Protein AF-A0A1X3RNC3-F1 (afdb_monomer_lite)

Radius of gyration: 23.68 Å; chains: 1; bounding box: 98×24×38 Å

Structure (mmCIF, N/CA/C/O backbone):
data_AF-A0A1X3RNC3-F1
#
_entry.id   AF-A0A1X3RNC3-F1
#
loop_
_atom_site.group_PDB
_atom_site.id
_atom_site.type_symbol
_atom_site.label_atom_id
_atom_site.label_alt_id
_atom_site.label_comp_id
_atom_site.label_asym_id
_atom_site.label_entity_id
_atom_site.label_seq_id
_atom_site.pdbx_PDB_ins_code
_atom_site.Cartn_x
_atom_site.Cartn_y
_atom_site.Cartn_z
_atom_site.occupancy
_atom_site.B_iso_or_equiv
_atom_site.auth_seq_id
_atom_site.auth_comp_id
_atom_site.auth_asym_id
_atom_site.auth_atom_id
_atom_site.pdbx_PDB_model_num
ATOM 1 N N . MET A 1 1 ? -82.030 -3.401 16.161 1.00 41.78 1 MET A N 1
ATOM 2 C CA . MET A 1 1 ? -80.704 -3.808 15.650 1.00 41.78 1 MET A CA 1
ATOM 3 C C . MET A 1 1 ? -79.932 -2.558 15.251 1.00 41.78 1 MET A C 1
ATOM 5 O O . MET A 1 1 ? -80.389 -1.881 14.340 1.00 41.78 1 MET A O 1
ATOM 9 N N . PRO A 1 2 ? -78.816 -2.227 15.920 1.00 45.62 2 PRO A N 1
ATOM 10 C CA . PRO A 1 2 ? -77.789 -1.389 15.313 1.00 45.62 2 PRO A CA 1
ATOM 11 C C . PRO A 1 2 ? -76.427 -2.100 15.318 1.00 45.62 2 PRO A C 1
ATOM 13 O O . PRO A 1 2 ? -76.004 -2.668 16.324 1.00 45.62 2 PRO A O 1
ATOM 16 N N . ILE A 1 3 ? -75.746 -2.068 14.176 1.00 50.09 3 ILE A N 1
ATOM 17 C CA . ILE A 1 3 ? -74.361 -2.519 14.022 1.00 50.09 3 ILE A CA 1
ATOM 18 C C . ILE A 1 3 ? -73.490 -1.275 14.204 1.00 50.09 3 ILE A C 1
ATOM 20 O O . ILE A 1 3 ? -73.436 -0.421 13.323 1.00 50.09 3 ILE A O 1
ATOM 24 N N . ASN A 1 4 ? -72.840 -1.148 15.362 1.00 43.44 4 ASN A N 1
ATOM 25 C CA . ASN A 1 4 ? -71.917 -0.048 15.632 1.00 43.44 4 ASN A CA 1
ATOM 26 C C . ASN A 1 4 ? -70.505 -0.440 15.195 1.00 43.44 4 ASN A C 1
ATOM 28 O O . ASN A 1 4 ? -69.821 -1.224 15.850 1.00 43.44 4 ASN A O 1
ATOM 32 N N . SER A 1 5 ? -70.096 0.139 14.070 1.00 52.38 5 SER A N 1
ATOM 33 C CA . SER A 1 5 ? -68.741 0.098 13.531 1.00 52.38 5 SER A CA 1
ATOM 34 C C . SER A 1 5 ? -67.765 0.811 14.473 1.00 52.38 5 SER A C 1
ATOM 36 O O . SER A 1 5 ? -67.947 1.985 14.795 1.00 52.38 5 SER A O 1
ATOM 38 N N . LYS A 1 6 ? -66.709 0.115 14.900 1.00 45.03 6 LYS A N 1
ATOM 39 C CA . LYS A 1 6 ? -65.486 0.741 15.413 1.00 45.03 6 LYS A CA 1
ATOM 40 C C . LYS A 1 6 ? -64.313 0.211 14.602 1.00 45.03 6 LYS A C 1
ATOM 42 O O . LYS A 1 6 ? -63.773 -0.855 14.878 1.00 45.03 6 LYS A O 1
ATOM 47 N N . LEU A 1 7 ? -63.967 0.967 13.567 1.00 46.50 7 LEU A N 1
ATOM 48 C CA . LEU A 1 7 ? -62.769 0.779 12.764 1.00 46.50 7 LEU A CA 1
ATOM 49 C C . LEU A 1 7 ? -61.549 1.142 13.628 1.00 46.50 7 LEU A C 1
ATOM 51 O O . LEU A 1 7 ? -61.311 2.314 13.910 1.00 46.50 7 LEU A O 1
ATOM 55 N N . ILE A 1 8 ? -60.804 0.136 14.087 1.00 53.03 8 ILE A N 1
ATOM 56 C CA . ILE A 1 8 ? -59.516 0.321 14.764 1.00 53.03 8 ILE A CA 1
ATOM 57 C C . ILE A 1 8 ? -58.442 0.295 13.676 1.00 53.03 8 ILE A C 1
ATOM 59 O O . ILE A 1 8 ? -58.077 -0.767 13.179 1.00 53.03 8 ILE A O 1
ATOM 63 N N . ILE A 1 9 ? -57.964 1.471 13.268 1.00 52.41 9 ILE A N 1
ATOM 64 C CA . ILE A 1 9 ? -56.825 1.596 12.354 1.00 52.41 9 ILE A CA 1
ATOM 65 C C . ILE A 1 9 ? -55.552 1.482 13.197 1.00 52.41 9 ILE A C 1
ATOM 67 O O . ILE A 1 9 ? -55.143 2.438 13.853 1.00 52.41 9 ILE A O 1
ATOM 71 N N . ALA A 1 10 ? -54.937 0.301 13.206 1.00 55.16 10 ALA A N 1
ATOM 72 C CA . ALA A 1 10 ? -53.608 0.102 13.768 1.00 55.16 10 ALA A CA 1
ATOM 73 C C . ALA A 1 10 ? -52.555 0.501 12.719 1.00 55.16 10 ALA A C 1
ATOM 75 O O . ALA A 1 10 ? -52.319 -0.226 11.756 1.00 55.16 10 ALA A O 1
ATOM 76 N N . PHE A 1 11 ? -51.925 1.664 12.897 1.00 56.22 11 PHE A N 1
ATOM 77 C CA . PHE A 1 11 ? -50.734 2.050 12.138 1.00 56.22 11 PHE A CA 1
ATOM 78 C C . PHE A 1 11 ? -49.534 1.228 12.633 1.00 56.22 11 PHE A C 1
ATOM 80 O O . PHE A 1 11 ? -48.875 1.586 13.606 1.00 56.22 11 PHE A O 1
ATOM 87 N N . PHE A 1 12 ? -49.256 0.105 11.971 1.00 58.81 12 PHE A N 1
ATOM 88 C CA . PHE A 1 12 ? -47.990 -0.612 12.117 1.00 58.81 12 PHE A CA 1
ATOM 89 C C . PHE A 1 12 ? -46.906 0.147 11.339 1.00 58.81 12 PHE A C 1
ATOM 91 O O . PHE A 1 12 ? -46.729 -0.046 10.137 1.00 58.81 12 PHE A O 1
ATOM 98 N N . SER A 1 13 ? -46.188 1.041 12.019 1.00 58.75 13 SER A N 1
ATOM 99 C CA . SER A 1 13 ? -44.973 1.657 11.482 1.00 58.75 13 SER A CA 1
ATOM 100 C C . SER A 1 13 ? -43.881 0.592 11.374 1.00 58.75 13 SER A C 1
ATOM 102 O O . SER A 1 13 ? -43.205 0.267 12.349 1.00 58.75 13 SER A O 1
ATOM 104 N N . PHE A 1 14 ? -43.735 0.015 10.183 1.00 59.94 14 PHE A N 1
ATOM 105 C CA . PHE A 1 14 ? -42.652 -0.899 9.841 1.00 59.94 14 PHE A CA 1
ATOM 106 C C . PHE A 1 14 ? -41.355 -0.087 9.721 1.00 59.94 14 PHE A C 1
ATOM 108 O O . PHE A 1 14 ? -41.057 0.487 8.674 1.00 59.94 14 PHE A O 1
ATOM 115 N N . PHE A 1 15 ? -40.595 0.022 10.812 1.00 60.31 15 PHE A N 1
ATOM 116 C CA . PHE A 1 15 ? -39.240 0.561 10.755 1.00 60.31 15 PHE A CA 1
ATOM 117 C C . PHE A 1 15 ? -38.366 -0.432 9.983 1.00 60.31 15 PHE A C 1
ATOM 119 O O . PHE A 1 15 ? -37.951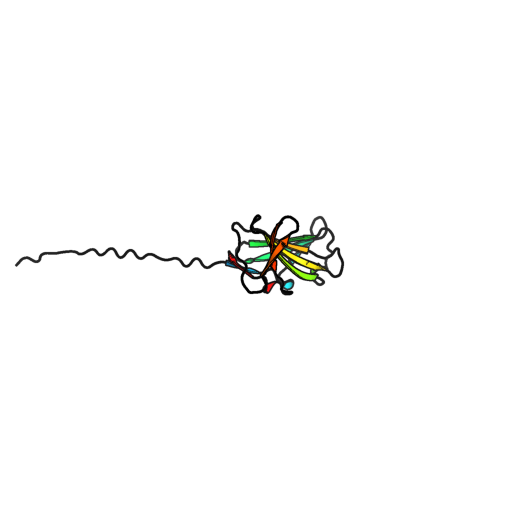 -1.457 10.521 1.00 60.31 15 PHE A O 1
ATOM 126 N N . MET A 1 16 ? -38.093 -0.143 8.708 1.00 55.59 16 MET A N 1
ATOM 127 C CA . MET A 1 16 ? -37.016 -0.815 7.986 1.00 55.59 16 MET A CA 1
ATOM 128 C C . MET A 1 16 ? -35.691 -0.376 8.610 1.00 55.59 16 MET A C 1
ATOM 130 O O . MET A 1 16 ? -35.160 0.687 8.293 1.00 55.59 16 MET A O 1
ATOM 134 N N . VAL A 1 17 ? -35.161 -1.184 9.524 1.00 60.75 17 VAL A N 1
ATOM 135 C CA . VAL A 1 17 ? -33.774 -1.053 9.969 1.00 60.75 17 VAL A CA 1
ATOM 136 C C . VAL A 1 17 ? -32.908 -1.535 8.808 1.00 60.75 17 VAL A C 1
ATOM 138 O O . VAL A 1 17 ? -32.709 -2.732 8.615 1.00 60.75 17 VAL A O 1
ATOM 141 N N . GLY A 1 18 ? -32.470 -0.603 7.963 1.00 53.69 18 GLY A N 1
ATOM 142 C CA . GLY A 1 18 ? -31.502 -0.899 6.915 1.00 53.69 18 GLY A CA 1
ATOM 143 C C . GLY A 1 18 ? -30.189 -1.334 7.557 1.00 53.69 18 GLY A C 1
ATOM 144 O O . GLY A 1 18 ? -29.560 -0.549 8.265 1.00 53.69 18 GLY A O 1
ATOM 145 N N . ASN A 1 19 ? -29.773 -2.579 7.325 1.00 58.50 19 ASN A N 1
ATOM 146 C CA . ASN A 1 19 ? -28.428 -3.021 7.674 1.00 58.50 19 ASN A CA 1
ATOM 147 C C . ASN A 1 19 ? -27.446 -2.302 6.743 1.00 58.50 19 ASN A C 1
ATOM 149 O O . ASN A 1 19 ? -27.289 -2.687 5.586 1.00 58.50 19 ASN A O 1
ATOM 153 N N . VAL A 1 20 ? -26.810 -1.234 7.226 1.00 65.31 20 VAL A N 1
ATOM 154 C CA . VAL A 1 20 ? -25.626 -0.673 6.569 1.00 65.31 20 VAL A CA 1
ATOM 155 C C . VAL A 1 20 ? -24.510 -1.696 6.742 1.00 65.31 20 VAL A C 1
ATOM 157 O O . VAL A 1 20 ? -23.981 -1.880 7.836 1.00 65.31 20 VAL A O 1
ATOM 160 N N . GLN A 1 21 ? -24.204 -2.418 5.669 1.00 72.62 21 GLN A N 1
ATOM 161 C CA . GLN A 1 21 ? -23.076 -3.333 5.635 1.00 72.62 21 GLN A CA 1
ATOM 162 C C . GLN A 1 21 ? -21.801 -2.503 5.457 1.00 72.62 21 GLN A C 1
ATOM 164 O O . GLN A 1 21 ? -21.686 -1.756 4.489 1.00 72.62 21 GLN A O 1
ATOM 169 N N . ALA A 1 22 ? -20.881 -2.598 6.418 1.00 80.25 22 ALA A N 1
ATOM 170 C CA . ALA A 1 22 ? -19.596 -1.908 6.356 1.00 80.25 22 ALA A CA 1
ATOM 171 C C . ALA A 1 22 ? -18.768 -2.444 5.181 1.00 80.25 22 ALA A C 1
ATOM 173 O O . ALA A 1 22 ? -18.689 -3.664 4.981 1.00 80.25 22 ALA A O 1
ATOM 174 N N . THR A 1 23 ? -18.145 -1.550 4.414 1.00 88.62 23 THR A N 1
ATOM 175 C CA . THR A 1 23 ? -17.278 -1.963 3.306 1.00 88.62 23 THR A CA 1
ATOM 176 C C . THR A 1 23 ? -15.939 -2.397 3.881 1.00 88.62 23 THR A C 1
ATOM 178 O O . THR A 1 23 ? -15.316 -1.661 4.647 1.00 88.62 23 THR A O 1
ATOM 181 N N . VAL A 1 24 ? -15.501 -3.603 3.521 1.00 92.69 24 VAL A N 1
ATOM 182 C CA . VAL A 1 24 ? -14.247 -4.199 3.991 1.00 92.69 24 VAL A CA 1
ATOM 183 C C . VAL A 1 24 ? -13.192 -4.101 2.896 1.00 92.69 24 VAL A C 1
ATOM 185 O O . VAL A 1 24 ? -13.447 -4.429 1.739 1.00 92.69 24 VAL A O 1
ATOM 188 N N . PHE A 1 25 ? -11.996 -3.679 3.284 1.00 94.94 25 PHE A N 1
ATOM 189 C CA . PHE A 1 25 ? -10.849 -3.447 2.418 1.00 94.94 25 PHE A CA 1
ATOM 190 C C . PHE A 1 25 ? -9.616 -4.165 2.964 1.00 94.94 25 PHE A C 1
ATOM 192 O O . PHE A 1 25 ? -9.546 -4.489 4.148 1.00 94.94 25 PHE A O 1
ATOM 199 N N . SER A 1 26 ? -8.613 -4.340 2.110 1.00 96.81 26 SER A N 1
ATOM 200 C CA . SER A 1 26 ? -7.259 -4.740 2.492 1.00 96.81 26 SER A CA 1
ATOM 201 C C . SER A 1 26 ? -6.240 -4.020 1.613 1.00 96.81 26 SER A C 1
ATOM 203 O O . SER A 1 26 ? -6.600 -3.459 0.568 1.00 96.81 26 SER A O 1
ATOM 205 N N . CYS A 1 27 ? -4.960 -4.072 1.989 1.00 98.06 27 CYS A N 1
ATOM 206 C CA . CYS A 1 27 ? -3.896 -3.709 1.057 1.00 98.06 27 CYS A CA 1
ATOM 207 C C . CYS A 1 27 ? -3.976 -4.590 -0.203 1.00 98.06 27 CYS A C 1
ATOM 209 O O . CYS A 1 27 ? -4.379 -5.759 -0.128 1.00 98.06 27 CYS A O 1
ATOM 211 N N . PRO A 1 28 ? -3.628 -4.056 -1.386 1.00 98.00 28 PRO A N 1
ATOM 212 C CA . PRO A 1 28 ? -3.733 -4.818 -2.617 1.00 98.00 28 PRO A CA 1
ATOM 213 C C . PRO A 1 28 ? -2.667 -5.920 -2.668 1.00 98.00 28 PRO A C 1
ATOM 215 O O . PRO A 1 28 ? -1.478 -5.670 -2.485 1.00 98.00 28 PRO A O 1
ATOM 218 N N . ALA A 1 29 ? -3.065 -7.146 -2.995 1.00 97.25 29 ALA A N 1
ATOM 219 C CA . ALA A 1 29 ? -2.093 -8.170 -3.370 1.00 97.25 29 ALA A CA 1
ATOM 220 C C . ALA A 1 29 ? -1.301 -7.709 -4.607 1.00 97.25 29 ALA A C 1
ATOM 222 O O . ALA A 1 29 ? -1.873 -7.102 -5.517 1.00 97.25 29 ALA A O 1
ATOM 223 N N . ILE A 1 30 ? -0.000 -8.021 -4.669 1.00 96.56 30 ILE A N 1
ATOM 224 C CA . ILE A 1 30 ? 0.905 -7.560 -5.743 1.00 96.56 30 ILE A CA 1
ATOM 225 C C . ILE A 1 30 ? 0.344 -7.907 -7.131 1.00 96.56 30 ILE A C 1
ATOM 227 O O . ILE A 1 30 ? 0.318 -7.067 -8.026 1.00 96.56 30 ILE A O 1
ATOM 231 N N . ASN A 1 31 ? -0.221 -9.109 -7.287 1.00 96.19 31 ASN A N 1
ATOM 232 C CA . ASN A 1 31 ? -0.825 -9.574 -8.542 1.00 96.19 31 ASN A CA 1
ATOM 233 C C . ASN A 1 31 ? -2.102 -8.816 -8.971 1.00 96.19 31 ASN A C 1
ATOM 235 O O . ASN A 1 31 ? -2.597 -9.026 -10.080 1.00 96.19 31 ASN A O 1
ATOM 239 N N . LYS A 1 32 ? -2.667 -7.960 -8.111 1.00 97.19 32 LYS A N 1
ATOM 240 C CA . LYS A 1 32 ? -3.791 -7.066 -8.429 1.00 97.19 32 LYS A CA 1
ATOM 241 C C . LYS A 1 32 ? -3.336 -5.657 -8.787 1.00 97.19 32 LYS A C 1
ATOM 243 O O . LYS A 1 32 ? -4.157 -4.872 -9.269 1.00 97.19 32 LYS A O 1
ATOM 248 N N . ILE A 1 33 ? -2.065 -5.333 -8.563 1.00 98.12 33 ILE A N 1
ATOM 249 C CA . ILE A 1 33 ? -1.509 -4.026 -8.882 1.00 98.12 33 ILE A CA 1
ATOM 250 C C . ILE A 1 33 ? -1.130 -3.995 -10.361 1.00 98.12 33 ILE A C 1
ATOM 252 O O . ILE A 1 33 ? -0.528 -4.918 -10.901 1.00 98.12 33 ILE A O 1
ATOM 256 N N . LYS A 1 34 ? -1.517 -2.915 -11.037 1.00 97.19 34 LYS A N 1
ATOM 257 C CA . LYS A 1 34 ? -1.173 -2.641 -12.430 1.00 97.19 34 LYS A CA 1
ATOM 258 C C . LYS A 1 34 ? -0.188 -1.491 -12.491 1.00 97.19 34 LYS A C 1
ATOM 260 O O . LYS A 1 34 ? -0.514 -0.389 -12.053 1.00 97.19 34 LYS A O 1
ATOM 265 N N . GLN A 1 35 ? 0.966 -1.747 -13.088 1.00 96.81 35 GLN A N 1
ATOM 266 C CA . GLN A 1 35 ? 1.991 -0.755 -13.382 1.00 96.81 35 GLN A CA 1
ATOM 267 C C . GLN A 1 35 ? 1.737 -0.119 -14.759 1.00 96.81 35 GLN A C 1
ATOM 269 O O . GLN A 1 35 ? 1.468 -0.822 -15.731 1.00 96.81 35 GLN A O 1
ATOM 274 N N . ASN A 1 36 ? 1.819 1.207 -14.850 1.00 96.88 36 ASN A N 1
ATOM 275 C CA . ASN A 1 36 ? 1.616 1.979 -16.077 1.00 96.88 36 ASN A CA 1
ATOM 276 C C . ASN A 1 36 ? 2.742 2.998 -16.231 1.00 96.88 36 ASN A C 1
ATOM 278 O O . ASN A 1 36 ? 3.144 3.623 -15.248 1.00 96.88 36 ASN A O 1
ATOM 282 N N . LYS A 1 37 ? 3.249 3.175 -17.454 1.00 97.38 37 LYS A N 1
ATOM 283 C CA . LYS A 1 37 ? 4.292 4.170 -17.716 1.00 97.38 37 LYS A CA 1
ATOM 284 C C . LYS A 1 37 ? 3.771 5.571 -17.376 1.00 97.38 37 LYS A C 1
ATOM 286 O O . LYS A 1 37 ? 2.634 5.893 -17.713 1.00 97.38 37 LYS A O 1
ATOM 291 N N . ALA A 1 38 ? 4.598 6.360 -16.700 1.00 9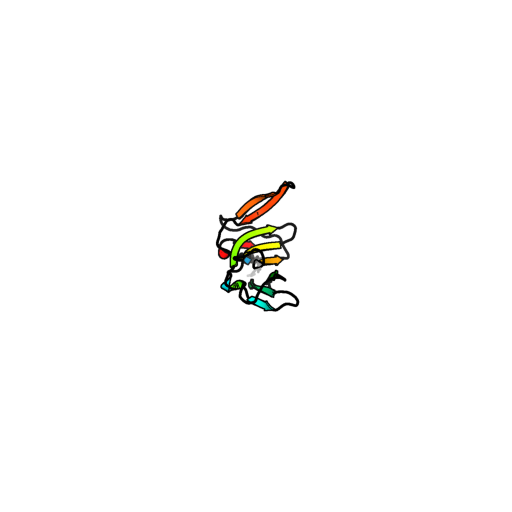5.94 38 ALA A N 1
ATOM 292 C CA . ALA A 1 38 ? 4.342 7.758 -16.367 1.00 95.94 38 ALA A CA 1
ATOM 293 C C . ALA A 1 38 ? 5.467 8.647 -16.929 1.00 95.94 38 ALA A C 1
ATOM 295 O O . ALA A 1 38 ? 6.450 8.125 -17.470 1.00 95.94 38 ALA A O 1
ATOM 296 N N . ASP A 1 39 ? 5.320 9.968 -16.794 1.00 93.81 39 ASP A N 1
ATOM 297 C CA . ASP A 1 39 ? 6.285 10.967 -17.286 1.00 93.81 39 ASP A CA 1
ATOM 298 C C . ASP A 1 39 ? 7.700 10.719 -16.741 1.00 93.81 39 ASP A C 1
ATOM 300 O O . ASP A 1 39 ? 8.688 10.819 -17.467 1.00 93.81 39 ASP A O 1
ATOM 304 N N . SER A 1 40 ? 7.789 10.302 -15.476 1.00 93.44 40 SER A N 1
ATOM 305 C CA . SER A 1 40 ? 8.987 9.717 -14.871 1.00 93.44 40 SER A CA 1
ATOM 306 C C . SER A 1 40 ? 8.621 8.393 -14.206 1.00 93.44 40 SER A C 1
ATOM 308 O O . SER A 1 40 ? 7.540 8.262 -13.631 1.00 93.44 40 SER A O 1
ATOM 310 N N . GLY A 1 41 ? 9.492 7.389 -14.338 1.00 95.88 41 GLY A N 1
ATOM 311 C CA . GLY A 1 41 ? 9.272 6.059 -13.770 1.00 95.88 41 GLY A CA 1
ATOM 312 C C . GLY A 1 41 ? 7.924 5.453 -14.162 1.00 95.88 41 GLY A C 1
ATOM 313 O O . GLY A 1 41 ? 7.641 5.297 -15.362 1.00 95.88 41 GLY A O 1
ATOM 314 N N . TYR A 1 42 ? 7.125 5.092 -13.152 1.00 97.38 42 TYR A N 1
ATOM 315 C CA . TYR A 1 42 ? 5.828 4.431 -13.298 1.00 97.38 42 TYR A CA 1
ATOM 316 C C . TYR A 1 42 ? 4.800 4.854 -12.242 1.00 97.38 42 TYR A C 1
ATOM 318 O O . TYR A 1 42 ? 5.126 5.227 -11.117 1.00 97.38 42 TYR A O 1
ATOM 326 N N . SER A 1 43 ? 3.529 4.707 -12.617 1.00 97.69 43 SER A N 1
ATOM 327 C CA . SER A 1 43 ? 2.375 4.783 -11.721 1.00 97.69 43 SER A CA 1
ATOM 328 C C . SER A 1 43 ? 1.742 3.407 -11.527 1.00 97.69 43 SER A C 1
ATOM 330 O O . SER A 1 43 ? 1.810 2.533 -12.395 1.00 97.69 43 SER A O 1
ATOM 332 N N . TYR A 1 44 ? 1.072 3.227 -10.398 1.00 98.06 44 TYR A N 1
ATOM 333 C CA . TYR A 1 44 ? 0.504 1.963 -9.957 1.00 98.06 44 TYR A CA 1
ATOM 334 C C . TYR A 1 44 ? -0.954 2.149 -9.568 1.00 98.06 44 TYR A C 1
ATOM 336 O O . TYR A 1 44 ? -1.324 3.143 -8.940 1.00 98.06 44 TYR A O 1
ATOM 344 N N . LYS A 1 45 ? -1.804 1.193 -9.951 1.00 97.81 45 LYS A N 1
ATOM 345 C CA . LYS A 1 45 ? -3.237 1.210 -9.631 1.00 97.81 45 LYS A CA 1
ATOM 346 C C . LYS A 1 45 ? -3.729 -0.178 -9.250 1.00 97.81 45 LYS A C 1
ATOM 348 O O . LYS A 1 45 ? -3.381 -1.150 -9.913 1.00 97.81 45 LYS A O 1
ATOM 353 N N . ALA A 1 46 ? -4.602 -0.261 -8.253 1.00 98.06 46 ALA A N 1
ATOM 354 C CA . ALA A 1 46 ? -5.369 -1.469 -7.950 1.00 98.06 46 ALA A CA 1
ATOM 355 C C . ALA A 1 46 ? -6.802 -1.097 -7.551 1.00 98.06 46 ALA A C 1
ATOM 357 O O . ALA A 1 46 ? -7.053 -0.001 -7.052 1.00 98.06 46 ALA A O 1
ATOM 358 N N . ASN A 1 47 ? -7.758 -1.993 -7.782 1.00 95.56 47 ASN A N 1
ATOM 359 C CA . ASN A 1 47 ? -9.140 -1.768 -7.356 1.00 95.56 47 ASN A CA 1
ATOM 360 C C . ASN A 1 47 ? -9.256 -2.007 -5.846 1.00 95.56 47 ASN A C 1
ATOM 362 O O . ASN A 1 47 ? -8.717 -2.993 -5.351 1.00 95.56 47 ASN A O 1
ATOM 366 N N . ALA A 1 48 ? -9.974 -1.135 -5.139 1.00 91.00 48 ALA A N 1
ATOM 367 C CA . ALA A 1 48 ? -10.259 -1.290 -3.710 1.00 91.00 48 ALA A CA 1
ATOM 368 C C . ALA A 1 48 ? -11.689 -1.804 -3.437 1.00 91.00 48 ALA A C 1
ATOM 370 O O . ALA A 1 48 ? -12.079 -1.932 -2.288 1.00 91.00 48 ALA A O 1
ATOM 371 N N . GLY A 1 49 ? -12.475 -2.094 -4.478 1.00 82.31 49 GLY A N 1
ATOM 372 C CA . GLY A 1 49 ? -13.926 -2.273 -4.362 1.00 82.31 49 GLY A CA 1
ATOM 373 C C . GLY A 1 49 ? -14.674 -0.988 -4.729 1.00 82.31 49 GLY A C 1
ATOM 374 O O . GLY A 1 49 ? -14.113 0.108 -4.674 1.00 82.31 49 GLY A O 1
ATOM 375 N N . ASP A 1 50 ? -15.923 -1.133 -5.176 1.00 76.44 50 ASP A N 1
ATOM 376 C CA . ASP A 1 50 ? -16.749 -0.051 -5.733 1.00 76.44 50 ASP A CA 1
ATOM 377 C C . ASP A 1 50 ? -15.997 0.809 -6.775 1.00 76.44 50 ASP A C 1
ATOM 379 O O . ASP A 1 50 ? -15.296 0.298 -7.652 1.00 76.44 50 ASP A O 1
ATOM 383 N N . SER A 1 51 ? -16.140 2.136 -6.696 1.00 82.25 51 SER A N 1
ATOM 384 C CA . SER A 1 51 ? -15.434 3.121 -7.519 1.00 82.25 51 SER A CA 1
ATOM 385 C C . SER A 1 51 ? -14.089 3.567 -6.925 1.00 82.25 51 SER A C 1
ATOM 387 O O . SER A 1 51 ? -13.486 4.516 -7.431 1.00 82.25 51 SER A O 1
ATOM 389 N N . MET A 1 52 ? -13.626 2.936 -5.841 1.00 91.50 52 MET A N 1
ATOM 390 C CA . MET A 1 52 ? -12.407 3.316 -5.124 1.00 91.50 52 MET A CA 1
ATOM 391 C C . MET A 1 52 ? -11.177 2.598 -5.681 1.00 91.50 52 MET A C 1
ATOM 393 O O . MET A 1 52 ? -11.231 1.452 -6.138 1.00 91.50 52 MET A O 1
ATOM 397 N N . LYS A 1 53 ? -10.037 3.294 -5.659 1.00 95.75 53 LYS A N 1
ATOM 398 C CA . LYS A 1 53 ? -8.785 2.805 -6.238 1.00 95.75 53 LYS A CA 1
ATOM 399 C C . LYS A 1 53 ? -7.619 3.094 -5.315 1.00 95.75 53 LYS A C 1
ATOM 401 O O . LYS A 1 53 ? -7.476 4.207 -4.823 1.00 95.75 53 LYS A O 1
ATOM 406 N N . TRP A 1 54 ? -6.765 2.095 -5.177 1.00 98.31 54 TRP A N 1
ATOM 407 C CA . TRP A 1 54 ? -5.407 2.272 -4.702 1.00 98.31 54 TRP A CA 1
ATOM 408 C C . TRP A 1 54 ? -4.576 2.943 -5.789 1.00 98.31 54 TRP A C 1
ATOM 410 O O . TRP A 1 54 ? -4.675 2.568 -6.964 1.00 98.31 54 TRP A O 1
ATOM 420 N N . THR A 1 55 ? -3.725 3.885 -5.397 1.00 98.31 55 THR A N 1
ATOM 421 C CA . THR A 1 55 ? -2.793 4.575 -6.294 1.00 98.31 55 THR A CA 1
ATOM 422 C C . THR A 1 55 ? -1.408 4.671 -5.676 1.00 98.31 55 THR A C 1
ATOM 424 O O . THR A 1 55 ? -1.293 4.923 -4.482 1.00 98.31 55 THR A O 1
ATOM 427 N N . GLY A 1 56 ? -0.367 4.528 -6.484 1.00 97.69 56 GLY A N 1
ATOM 428 C CA . GLY A 1 56 ? 1.017 4.767 -6.085 1.00 97.69 56 GLY A CA 1
ATOM 429 C C . GLY A 1 56 ? 1.825 5.275 -7.270 1.00 97.69 56 GLY A C 1
ATOM 430 O O . GLY A 1 56 ? 1.408 5.110 -8.417 1.00 97.69 56 GLY A O 1
ATOM 431 N N . GLU A 1 57 ? 2.977 5.876 -7.009 1.00 97.12 57 GLU A N 1
ATOM 432 C CA . GLU A 1 57 ? 3.908 6.343 -8.037 1.00 97.12 57 GLU A CA 1
ATOM 433 C C . GLU A 1 57 ? 5.341 6.141 -7.556 1.00 97.12 57 GLU A C 1
ATOM 435 O O . GLU A 1 57 ? 5.626 6.258 -6.364 1.00 97.12 57 GLU A O 1
ATOM 440 N N . ASN A 1 58 ? 6.234 5.834 -8.491 1.00 96.50 58 ASN A N 1
ATOM 441 C CA . ASN A 1 58 ? 7.665 5.823 -8.252 1.00 96.50 58 ASN A CA 1
ATOM 442 C C . ASN A 1 58 ? 8.387 6.348 -9.509 1.00 96.50 58 ASN A C 1
ATOM 444 O O . ASN A 1 58 ? 8.375 5.667 -10.540 1.00 96.50 58 ASN A O 1
ATOM 448 N N . PRO A 1 59 ? 9.025 7.532 -9.444 1.00 95.81 59 PRO A N 1
ATOM 449 C CA . PRO A 1 59 ? 9.697 8.149 -10.588 1.00 95.81 59 PRO A CA 1
ATOM 450 C C . PRO A 1 59 ? 10.994 7.435 -11.002 1.00 95.81 59 PRO A C 1
ATOM 452 O O . PRO A 1 59 ? 11.498 7.686 -12.098 1.00 95.81 59 PRO A O 1
ATOM 455 N N . TYR A 1 60 ? 11.513 6.536 -10.163 1.00 94.31 60 TYR A N 1
ATOM 456 C CA . TYR A 1 60 ? 12.727 5.756 -10.413 1.00 94.31 60 TYR A CA 1
ATOM 457 C C . TYR A 1 60 ? 12.445 4.312 -10.824 1.00 94.31 60 TYR A C 1
ATOM 459 O O . TYR A 1 60 ? 13.373 3.609 -11.205 1.00 94.31 60 TYR A O 1
ATOM 467 N N . ALA A 1 61 ? 11.182 3.880 -10.779 1.00 94.62 61 ALA A N 1
ATOM 468 C CA . ALA A 1 61 ? 10.832 2.513 -11.120 1.00 94.62 61 ALA A CA 1
ATOM 469 C C . ALA A 1 61 ? 11.127 2.177 -12.587 1.00 94.62 61 ALA A C 1
ATOM 471 O O . ALA A 1 61 ? 10.937 2.985 -13.506 1.00 94.62 61 ALA A O 1
ATOM 472 N N . GLU A 1 62 ? 11.479 0.920 -12.807 1.00 93.69 62 GLU A N 1
ATOM 473 C CA . GLU A 1 62 ? 11.654 0.298 -14.105 1.00 93.69 62 GLU A CA 1
ATOM 474 C C . GLU A 1 62 ? 10.513 -0.672 -14.432 1.00 93.69 62 GLU A C 1
ATOM 476 O O . GLU A 1 62 ? 9.675 -1.034 -13.604 1.00 93.69 62 GLU A O 1
ATOM 481 N N . LYS A 1 63 ? 10.448 -1.098 -15.699 1.00 91.81 63 LYS A N 1
ATOM 482 C CA . LYS A 1 63 ? 9.312 -1.850 -16.262 1.00 91.81 63 LYS A CA 1
ATOM 483 C C . LYS A 1 63 ? 8.999 -3.155 -15.521 1.00 91.81 63 LYS A C 1
ATOM 485 O O . LYS A 1 63 ? 7.850 -3.585 -15.533 1.00 91.81 63 LYS A O 1
ATOM 490 N N . ASN A 1 64 ? 10.013 -3.793 -14.943 1.00 91.50 64 ASN A N 1
ATOM 491 C CA . ASN A 1 64 ? 9.900 -5.126 -14.355 1.00 91.50 64 ASN A CA 1
ATOM 492 C C . ASN A 1 64 ? 9.922 -5.113 -12.821 1.00 91.50 64 ASN A C 1
ATOM 494 O O . ASN A 1 64 ? 9.811 -6.176 -12.214 1.00 91.50 64 ASN A O 1
ATOM 498 N N . ASP A 1 65 ? 10.009 -3.940 -12.195 1.00 92.75 65 ASP A N 1
ATOM 499 C CA . ASP A 1 65 ? 10.175 -3.821 -10.745 1.00 92.75 65 ASP A CA 1
ATOM 500 C C . ASP A 1 65 ? 9.014 -4.424 -9.971 1.00 92.75 65 ASP A C 1
ATOM 502 O O . ASP A 1 65 ? 9.239 -5.102 -8.976 1.00 92.75 65 ASP A O 1
ATOM 506 N N . LEU A 1 66 ? 7.776 -4.282 -10.465 1.00 93.50 66 LEU A N 1
ATOM 507 C CA . LEU A 1 66 ? 6.588 -4.830 -9.803 1.00 93.50 66 LEU A CA 1
ATOM 508 C C . LEU A 1 66 ? 6.664 -6.353 -9.574 1.00 93.50 66 LEU A C 1
ATOM 510 O O . LEU A 1 66 ? 6.021 -6.861 -8.661 1.00 93.50 66 LEU A O 1
ATOM 514 N N . GLN A 1 67 ? 7.437 -7.090 -10.377 1.00 91.38 67 GLN A N 1
ATOM 515 C CA . GLN A 1 67 ? 7.618 -8.539 -10.202 1.00 91.38 67 GLN A CA 1
ATOM 516 C C . GLN A 1 67 ? 8.608 -8.883 -9.080 1.00 91.38 67 GLN A C 1
ATOM 518 O O . GLN A 1 67 ? 8.626 -10.019 -8.615 1.00 91.38 67 GLN A O 1
ATOM 523 N N . ASN A 1 68 ? 9.407 -7.907 -8.644 1.00 92.69 68 ASN A N 1
ATOM 524 C CA . ASN A 1 68 ? 10.523 -8.065 -7.715 1.00 92.69 68 ASN A CA 1
ATOM 525 C C . ASN A 1 68 ? 10.318 -7.300 -6.398 1.00 92.69 68 ASN A C 1
ATOM 527 O O . ASN A 1 68 ? 11.276 -7.098 -5.651 1.00 92.69 68 ASN A O 1
ATOM 531 N N . ILE A 1 69 ? 9.089 -6.864 -6.107 1.00 94.94 69 ILE A N 1
ATOM 532 C CA . ILE A 1 69 ? 8.750 -6.236 -4.827 1.00 94.94 69 ILE A CA 1
ATOM 533 C C . ILE A 1 69 ? 8.122 -7.229 -3.851 1.00 94.94 69 ILE A C 1
ATOM 535 O O . ILE A 1 69 ? 7.543 -8.242 -4.237 1.00 94.94 69 ILE A O 1
ATOM 539 N N . SER A 1 70 ? 8.180 -6.893 -2.570 1.00 96.12 70 SER A N 1
ATOM 540 C CA . SER A 1 70 ? 7.514 -7.596 -1.477 1.00 96.12 70 SER A CA 1
ATOM 541 C C . SER A 1 70 ? 6.742 -6.606 -0.619 1.00 96.12 70 SER A C 1
ATOM 543 O O . SER A 1 70 ? 7.190 -5.479 -0.421 1.00 96.12 70 SER A O 1
ATOM 545 N N . PHE A 1 71 ? 5.583 -7.016 -0.104 1.00 97.69 71 PHE A N 1
ATOM 546 C CA . PHE A 1 71 ? 4.873 -6.227 0.900 1.00 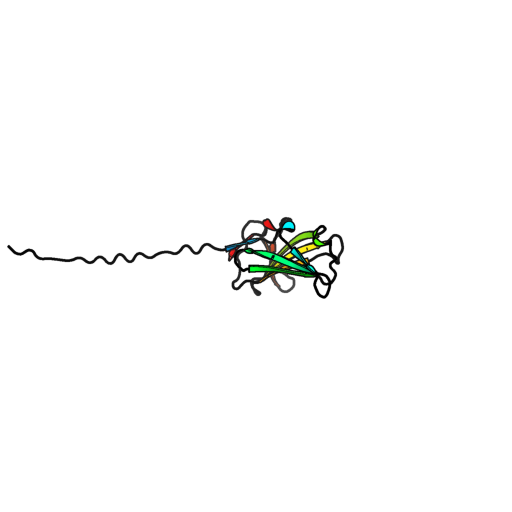97.69 71 PHE A CA 1
ATOM 547 C C . PHE A 1 71 ? 5.717 -6.139 2.177 1.00 97.69 71 PHE A C 1
ATOM 549 O O . PHE A 1 71 ? 6.321 -7.131 2.586 1.00 97.69 71 PHE A O 1
ATOM 556 N N . LYS A 1 72 ? 5.774 -4.951 2.779 1.00 95.88 72 LYS A N 1
ATOM 557 C CA . LYS A 1 72 ? 6.549 -4.699 3.995 1.00 95.88 72 LYS A CA 1
ATOM 558 C C . LYS A 1 72 ? 5.649 -4.405 5.185 1.00 95.88 72 LYS A C 1
ATOM 560 O O . LYS A 1 72 ? 5.785 -5.049 6.216 1.00 95.88 72 LYS A O 1
ATOM 565 N N . GLU A 1 73 ? 4.785 -3.408 5.045 1.00 96.19 73 GLU A N 1
ATOM 566 C CA . GLU A 1 73 ? 4.012 -2.845 6.151 1.00 96.19 73 GLU A CA 1
ATOM 567 C C . GLU A 1 73 ? 2.842 -2.015 5.620 1.00 96.19 73 GLU A C 1
ATOM 569 O O . GLU A 1 73 ? 2.801 -1.631 4.446 1.00 96.19 73 GLU A O 1
ATOM 574 N N . ALA A 1 74 ? 1.877 -1.724 6.488 1.00 98.06 74 ALA A N 1
ATOM 575 C CA . ALA A 1 74 ? 0.797 -0.799 6.174 1.00 98.06 74 ALA A CA 1
ATOM 576 C C . ALA A 1 74 ? 0.427 0.073 7.366 1.00 98.06 74 ALA A C 1
ATOM 578 O O . ALA A 1 74 ? 0.539 -0.347 8.514 1.00 98.06 74 ALA A O 1
ATOM 579 N N . TYR A 1 75 ? -0.085 1.265 7.080 1.00 97.44 75 TYR A N 1
ATOM 580 C CA . TYR A 1 75 ? -0.462 2.257 8.075 1.00 97.44 75 TYR A CA 1
ATOM 581 C C . TYR A 1 75 ? -1.854 2.812 7.796 1.00 97.44 75 TYR A C 1
ATOM 583 O O . TYR A 1 75 ? -2.161 3.197 6.666 1.00 97.44 75 TYR A O 1
ATOM 591 N N . ILE A 1 76 ? -2.669 2.936 8.843 1.00 96.94 76 ILE A N 1
ATOM 592 C CA . ILE A 1 76 ? -3.895 3.740 8.826 1.00 96.94 76 ILE A CA 1
ATOM 593 C C . ILE A 1 76 ? -3.589 5.100 9.458 1.00 96.94 76 ILE A C 1
ATOM 595 O O . ILE A 1 76 ? -3.237 5.203 10.634 1.00 96.94 76 ILE A O 1
ATOM 599 N N . LEU A 1 77 ? -3.779 6.161 8.675 1.00 94.06 77 LEU A N 1
ATOM 600 C CA . LEU A 1 77 ? -3.651 7.556 9.083 1.00 94.06 77 LEU A CA 1
ATOM 601 C C . LEU A 1 77 ? -5.035 8.211 9.055 1.00 94.06 77 LEU A C 1
ATOM 603 O O . LEU A 1 77 ? -5.379 8.959 8.135 1.00 94.06 77 LEU A O 1
ATOM 607 N N . ASN A 1 78 ? -5.837 7.949 10.087 1.00 92.44 78 ASN A N 1
ATOM 608 C CA . ASN A 1 78 ? -7.220 8.436 10.175 1.00 92.44 78 ASN A CA 1
ATOM 609 C C . ASN A 1 78 ? -7.335 9.968 10.152 1.00 92.44 78 ASN A C 1
ATOM 611 O O . ASN A 1 78 ? -8.284 10.495 9.588 1.00 92.44 78 ASN A O 1
ATOM 615 N N . VAL A 1 79 ? -6.337 10.700 10.656 1.00 90.19 79 VAL A N 1
ATOM 616 C CA . VAL A 1 79 ? -6.291 12.176 10.564 1.00 90.19 79 VAL A CA 1
ATOM 617 C C . VAL A 1 79 ? -6.258 12.699 9.121 1.00 90.19 79 VAL A C 1
ATOM 619 O O . VAL A 1 79 ? -6.601 13.851 8.876 1.00 90.19 79 VAL A O 1
ATOM 622 N N . LYS A 1 80 ? -5.850 11.857 8.163 1.00 91.56 80 LYS A N 1
ATOM 623 C CA . LYS A 1 80 ? -5.817 12.151 6.723 1.00 91.56 80 LYS A CA 1
ATOM 624 C C . LYS A 1 80 ? -6.818 11.306 5.926 1.00 91.56 80 LYS A C 1
ATOM 626 O O . LYS A 1 80 ? -6.811 11.388 4.702 1.00 91.56 80 LYS A O 1
ATOM 631 N N . ASN A 1 81 ? -7.633 10.481 6.594 1.00 94.44 81 ASN A N 1
ATOM 632 C CA . ASN A 1 81 ? -8.451 9.430 5.977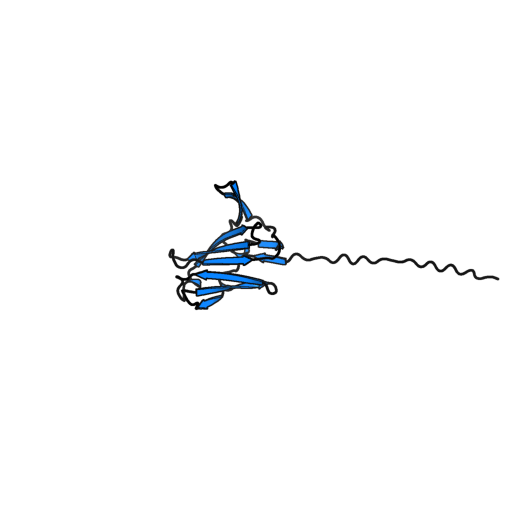 1.00 94.44 81 ASN A CA 1
ATOM 633 C C . ASN A 1 81 ? -7.673 8.619 4.924 1.00 94.44 81 ASN A C 1
ATOM 635 O O . ASN A 1 81 ? -8.172 8.346 3.832 1.00 94.44 81 ASN A O 1
ATOM 639 N N . LEU A 1 82 ? -6.419 8.299 5.237 1.00 95.50 82 LEU A N 1
ATOM 640 C CA . LEU A 1 82 ? -5.464 7.706 4.312 1.00 95.50 82 LEU A CA 1
ATOM 641 C C . LEU A 1 82 ? -5.011 6.357 4.852 1.00 95.50 82 LEU A C 1
ATOM 643 O O . LEU A 1 82 ? -4.661 6.244 6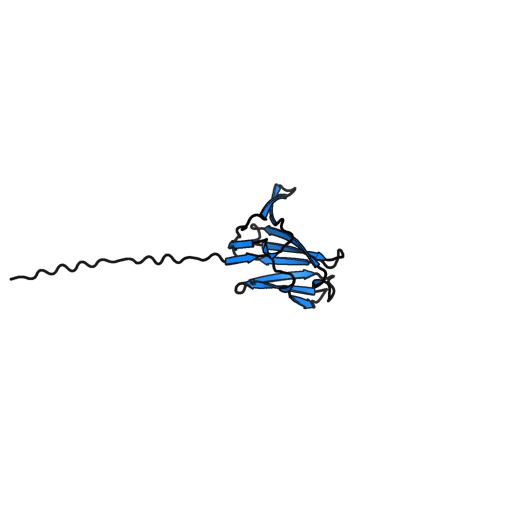.025 1.00 95.50 82 LEU A O 1
ATOM 647 N N . ILE A 1 83 ? -4.951 5.366 3.974 1.00 97.19 83 ILE A N 1
ATOM 648 C CA . ILE A 1 83 ? -4.264 4.106 4.224 1.00 97.19 83 ILE A CA 1
ATOM 649 C C . ILE A 1 83 ? -3.080 4.032 3.269 1.00 97.19 83 ILE A C 1
ATOM 651 O O . ILE A 1 83 ? -3.226 4.331 2.083 1.00 97.19 83 ILE A O 1
ATOM 655 N N . ALA A 1 84 ? -1.918 3.651 3.787 1.00 97.81 84 ALA A N 1
ATOM 656 C CA . ALA A 1 84 ? -0.691 3.461 3.028 1.00 97.81 84 ALA A CA 1
ATOM 657 C C . ALA A 1 84 ? -0.220 2.013 3.172 1.00 97.81 84 ALA A C 1
ATOM 659 O O . ALA A 1 84 ? -0.155 1.507 4.285 1.00 97.81 84 ALA A O 1
ATOM 660 N N . CYS A 1 85 ? 0.114 1.368 2.062 1.00 98.31 85 CYS A N 1
ATOM 661 C CA . CYS A 1 85 ? 0.655 0.016 1.997 1.00 98.31 85 CYS A CA 1
ATOM 662 C C . CYS A 1 85 ? 2.005 0.088 1.287 1.00 98.31 85 CYS A C 1
ATOM 664 O O . CYS A 1 85 ? 2.068 0.498 0.124 1.00 98.31 85 CYS A O 1
ATOM 666 N N . ASP A 1 86 ? 3.067 -0.289 1.984 1.00 97.56 86 ASP A N 1
ATOM 667 C CA . ASP A 1 86 ? 4.433 -0.195 1.494 1.00 97.56 86 ASP A CA 1
ATOM 668 C C . ASP A 1 86 ? 4.914 -1.522 0.938 1.00 97.56 86 ASP A C 1
ATOM 670 O O . ASP A 1 86 ? 4.776 -2.583 1.551 1.00 97.56 86 ASP A O 1
ATOM 674 N N . TYR A 1 87 ? 5.522 -1.432 -0.237 1.00 97.38 87 TYR A N 1
ATOM 675 C CA . TYR A 1 87 ? 6.163 -2.534 -0.921 1.00 97.38 87 TYR A CA 1
ATOM 676 C C . TYR A 1 87 ? 7.609 -2.146 -1.179 1.00 97.38 87 TYR A C 1
ATOM 678 O O . TYR A 1 87 ? 7.890 -1.076 -1.718 1.00 97.38 87 TYR A O 1
ATOM 686 N N . VAL A 1 88 ? 8.533 -3.012 -0.799 1.00 95.44 88 VAL A N 1
ATOM 687 C CA . VAL A 1 88 ? 9.965 -2.805 -1.008 1.00 95.44 88 VAL A CA 1
ATOM 688 C C . VAL A 1 88 ? 10.440 -3.654 -2.167 1.00 95.44 88 VAL A C 1
ATOM 690 O O . VAL A 1 88 ? 10.033 -4.806 -2.294 1.00 95.44 88 VAL A O 1
ATOM 693 N N . GLY A 1 89 ? 11.276 -3.078 -3.022 1.00 90.44 89 GLY A N 1
ATOM 694 C CA . GLY A 1 89 ? 11.974 -3.829 -4.053 1.00 90.44 89 GLY A CA 1
ATOM 695 C C . GLY A 1 89 ? 13.292 -4.404 -3.546 1.00 90.44 89 GLY A C 1
ATOM 696 O O . GLY A 1 89 ? 13.672 -4.207 -2.390 1.00 90.44 89 GLY A O 1
ATOM 697 N N . HIS A 1 90 ? 13.982 -5.143 -4.414 1.00 82.69 90 HIS A N 1
ATOM 698 C CA . HIS A 1 90 ? 15.299 -5.705 -4.103 1.00 82.69 90 HIS A CA 1
ATOM 699 C C . HIS A 1 90 ? 16.365 -4.618 -3.904 1.00 82.69 90 HIS A C 1
ATOM 701 O O . HIS A 1 90 ? 17.301 -4.794 -3.126 1.00 82.69 90 HIS A O 1
ATOM 707 N N . ASP A 1 91 ? 16.211 -3.492 -4.599 1.00 85.44 91 ASP A N 1
ATOM 708 C CA . ASP A 1 91 ? 17.024 -2.298 -4.421 1.00 85.44 91 ASP A CA 1
ATOM 709 C C . ASP A 1 91 ? 16.219 -1.163 -3.764 1.00 85.44 91 ASP A C 1
ATOM 711 O O . ASP A 1 91 ? 14.996 -1.215 -3.611 1.00 85.44 91 ASP A O 1
ATOM 715 N N . ASN A 1 92 ? 16.923 -0.100 -3.380 1.00 78.44 92 ASN A N 1
ATOM 716 C CA . ASN A 1 92 ? 16.316 1.053 -2.716 1.00 78.44 92 ASN A CA 1
ATOM 717 C C . ASN A 1 92 ? 15.458 1.923 -3.656 1.00 78.44 92 ASN A C 1
ATOM 719 O O . ASN A 1 92 ? 14.796 2.843 -3.178 1.00 78.44 92 ASN A O 1
ATOM 723 N N . ALA A 1 93 ? 15.493 1.684 -4.971 1.00 86.50 93 ALA A N 1
ATOM 724 C CA . ALA A 1 93 ? 14.848 2.526 -5.976 1.00 86.50 93 ALA A CA 1
ATOM 725 C C . ALA A 1 93 ? 13.536 1.936 -6.510 1.00 86.50 93 ALA A C 1
ATOM 727 O O . ALA A 1 93 ? 12.731 2.689 -7.042 1.00 86.50 93 ALA A O 1
ATOM 728 N N . SER A 1 94 ? 13.297 0.634 -6.348 1.00 89.56 94 SER A N 1
ATOM 729 C CA . SER A 1 94 ? 12.178 -0.112 -6.953 1.00 89.56 94 SER A CA 1
ATOM 730 C C . SER A 1 94 ? 10.940 -0.266 -6.054 1.00 89.56 94 SER A C 1
ATOM 732 O O . SER A 1 94 ? 9.898 -0.750 -6.499 1.00 89.56 94 SER A O 1
ATOM 734 N N . GLY A 1 95 ? 11.012 0.167 -4.789 1.00 94.56 95 GLY A N 1
ATOM 735 C CA . GLY A 1 95 ? 9.874 0.142 -3.863 1.00 94.56 95 GLY A CA 1
ATOM 736 C C . GLY A 1 95 ? 8.728 1.083 -4.261 1.00 94.56 95 GLY A C 1
ATOM 737 O O . GLY A 1 95 ? 8.890 1.999 -5.063 1.00 94.56 95 GLY A O 1
ATOM 738 N N . MET A 1 96 ? 7.543 0.889 -3.688 1.00 96.25 96 MET A N 1
ATOM 739 C CA . MET A 1 96 ? 6.410 1.797 -3.873 1.00 96.25 96 MET A CA 1
ATOM 740 C C . MET A 1 96 ? 5.487 1.831 -2.655 1.00 96.25 96 MET A C 1
ATOM 742 O O . MET A 1 96 ? 5.371 0.856 -1.914 1.00 96.25 96 MET A O 1
ATOM 746 N N . ARG A 1 97 ? 4.754 2.937 -2.512 1.00 97.81 97 ARG A N 1
ATOM 747 C CA . ARG A 1 97 ? 3.647 3.074 -1.563 1.00 97.81 97 ARG A CA 1
ATOM 748 C C . ARG A 1 97 ? 2.327 3.125 -2.319 1.00 97.81 97 ARG A C 1
ATOM 750 O O . ARG A 1 97 ? 2.071 4.076 -3.058 1.00 97.81 97 ARG A O 1
ATOM 757 N N . MET A 1 98 ? 1.467 2.136 -2.103 1.00 98.56 98 MET A N 1
ATOM 758 C CA . MET A 1 98 ? 0.074 2.193 -2.543 1.00 98.56 98 MET A CA 1
ATOM 759 C C . MET A 1 98 ? -0.750 2.921 -1.488 1.00 98.56 98 MET A C 1
ATOM 761 O O . MET A 1 98 ? -0.707 2.585 -0.312 1.00 98.56 98 MET A O 1
ATOM 765 N N . SER A 1 99 ? -1.517 3.911 -1.915 1.00 98.38 99 SER A N 1
ATOM 766 C CA . SER A 1 99 ? -2.339 4.751 -1.052 1.00 98.38 99 SER A CA 1
ATOM 767 C C . SER A 1 99 ? -3.813 4.636 -1.415 1.00 98.38 99 SER A C 1
ATOM 769 O O . SER A 1 99 ? -4.158 4.592 -2.598 1.00 98.38 99 SER A O 1
ATOM 771 N N . LEU A 1 100 ? -4.678 4.620 -0.403 1.00 97.69 100 LEU A N 1
ATOM 772 C CA . LEU A 1 100 ? -6.126 4.730 -0.544 1.00 97.69 100 LEU A CA 1
ATOM 773 C C . LEU A 1 100 ? -6.619 5.871 0.340 1.00 97.69 100 LEU A C 1
ATOM 775 O O . LEU A 1 100 ? -6.502 5.813 1.563 1.00 97.69 100 LEU A O 1
ATOM 779 N N . THR A 1 101 ? -7.190 6.894 -0.290 1.00 95.75 101 THR A N 1
ATOM 780 C CA . THR A 1 101 ? -7.826 8.015 0.407 1.00 95.75 101 THR A CA 1
ATOM 781 C C . THR A 1 101 ? -9.330 7.807 0.433 1.00 95.75 101 THR A C 1
ATOM 783 O O . THR A 1 101 ? -9.955 7.570 -0.603 1.00 95.75 101 THR A O 1
ATOM 786 N N . LEU A 1 102 ? -9.916 7.932 1.616 1.00 93.06 102 LEU A N 1
ATOM 787 C CA . LEU A 1 102 ? -11.331 7.714 1.864 1.00 93.06 102 LEU A CA 1
ATOM 788 C C . LEU A 1 102 ? -12.010 8.978 2.400 1.00 93.06 102 LEU A C 1
ATOM 790 O O . LEU A 1 102 ? -11.368 9.947 2.798 1.00 93.06 102 LEU A O 1
ATOM 794 N N . LYS A 1 103 ? -13.347 8.982 2.397 1.00 91.62 103 LYS A N 1
ATOM 795 C CA . LYS A 1 103 ? -14.137 10.116 2.911 1.00 91.62 103 LYS A CA 1
ATOM 796 C C . LYS A 1 103 ? -14.225 10.144 4.435 1.00 91.62 103 LYS A C 1
ATOM 798 O O . LYS A 1 103 ? -14.348 11.222 5.008 1.00 91.62 103 LYS A O 1
ATOM 803 N N . LEU A 1 104 ? -14.200 8.974 5.067 1.00 92.06 104 LEU A N 1
ATOM 804 C CA . LEU A 1 104 ? -14.337 8.800 6.508 1.00 92.06 104 LEU A CA 1
ATOM 805 C C . LEU A 1 104 ? -13.167 7.972 7.056 1.00 92.06 104 LEU A C 1
ATOM 807 O O . LEU A 1 104 ? -12.627 7.140 6.315 1.00 92.06 104 LEU A O 1
ATOM 811 N N . PRO A 1 105 ? -12.816 8.159 8.341 1.00 93.19 105 PRO A N 1
ATOM 812 C CA . PRO A 1 105 ? -11.874 7.297 9.043 1.00 93.19 105 PRO A CA 1
ATOM 813 C C . PRO A 1 105 ? -12.287 5.828 8.970 1.00 93.19 105 PRO A C 1
ATOM 815 O O . PRO A 1 105 ? -13.474 5.512 8.877 1.00 93.19 105 PRO A O 1
ATOM 818 N N . VAL A 1 106 ? -11.308 4.936 9.069 1.00 94.19 106 VAL A N 1
ATOM 819 C CA . VAL A 1 106 ? -11.528 3.488 9.047 1.00 94.19 106 VAL A CA 1
ATOM 820 C C . VAL A 1 106 ? -11.200 2.859 10.389 1.00 94.19 106 VAL A C 1
ATOM 822 O O . VAL A 1 106 ? -10.466 3.417 11.213 1.00 94.19 106 VAL A O 1
ATOM 825 N N . LYS A 1 107 ? -11.743 1.661 10.595 1.00 95.31 107 LYS A N 1
ATOM 826 C CA . LYS A 1 107 ? -11.426 0.807 11.735 1.00 95.31 107 LYS A CA 1
ATOM 827 C C . LYS A 1 107 ? -10.510 -0.333 11.286 1.00 95.31 107 LYS A C 1
ATOM 829 O O . LYS A 1 107 ? -10.866 -1.016 10.322 1.00 95.31 107 LYS A O 1
ATOM 834 N N . PRO A 1 108 ? -9.369 -0.562 11.962 1.00 96.81 108 PRO A N 1
ATOM 835 C CA . PRO A 1 108 ? -8.579 -1.765 11.735 1.00 96.81 108 PRO A CA 1
ATOM 836 C C . PRO A 1 108 ? -9.408 -3.008 12.079 1.00 96.81 108 PRO A C 1
ATOM 838 O O . PRO A 1 108 ? -10.161 -3.007 13.055 1.00 96.81 108 PRO A O 1
ATOM 841 N N . LEU A 1 109 ? -9.264 -4.068 11.288 1.00 96.00 109 LEU A N 1
ATOM 842 C CA . LEU A 1 109 ? -9.891 -5.366 11.513 1.00 96.00 109 LEU A CA 1
ATOM 843 C C . LEU A 1 109 ? -8.829 -6.466 11.574 1.00 96.00 109 LEU A C 1
ATOM 845 O O . LEU A 1 109 ? -7.835 -6.442 10.854 1.00 96.00 109 LEU A O 1
ATOM 849 N N . GLY A 1 110 ? -9.066 -7.472 12.411 1.00 93.56 110 GLY A N 1
ATOM 850 C CA . GLY A 1 110 ? -8.125 -8.573 12.605 1.00 93.56 110 GLY A CA 1
ATOM 851 C C . GLY A 1 110 ? -7.006 -8.248 13.597 1.00 93.56 110 GLY A C 1
ATOM 852 O O . GLY A 1 110 ? -6.980 -7.198 14.232 1.00 93.56 110 GLY A O 1
ATOM 853 N N . LYS A 1 111 ? -6.096 -9.209 13.768 1.00 95.81 111 LYS A N 1
ATOM 854 C CA . LYS A 1 111 ? -5.104 -9.226 14.859 1.00 95.81 111 LYS A CA 1
ATOM 855 C C . LYS A 1 111 ? -3.762 -8.568 14.524 1.00 95.81 111 LYS A C 1
ATOM 857 O O . LYS A 1 111 ? -2.900 -8.494 15.390 1.00 95.81 111 LYS A O 1
ATOM 862 N N . TYR A 1 112 ? -3.554 -8.183 13.267 1.00 97.12 112 TYR A N 1
ATOM 863 C CA . TYR A 1 112 ? -2.246 -7.733 12.782 1.00 97.12 112 TYR A CA 1
ATOM 864 C C . TYR A 1 112 ? -2.012 -6.233 12.966 1.00 97.12 112 TYR A C 1
ATOM 866 O O . TYR A 1 112 ? -0.879 -5.785 12.811 1.00 97.12 112 TYR A O 1
ATOM 874 N N . TRP A 1 113 ? -3.043 -5.471 13.328 1.00 97.50 113 TRP A N 1
ATOM 875 C CA . TRP A 1 113 ? -2.928 -4.044 13.607 1.00 97.50 113 TRP A CA 1
ATOM 876 C C . TRP A 1 113 ? -2.469 -3.782 15.037 1.00 97.50 113 TRP A C 1
ATOM 878 O O . TRP A 1 113 ? -2.992 -4.373 15.982 1.00 97.50 113 TRP A O 1
ATOM 888 N N . GLN A 1 114 ? -1.514 -2.871 15.184 1.00 96.50 114 GLN A N 1
ATOM 889 C CA . GLN A 1 114 ? -0.970 -2.427 16.461 1.00 96.50 114 GLN A CA 1
ATOM 890 C C . GLN A 1 114 ? -0.814 -0.908 16.465 1.00 96.50 114 GLN A C 1
ATOM 892 O O . GLN A 1 114 ? -0.536 -0.300 15.432 1.00 96.50 114 GLN A O 1
ATOM 897 N N . ASP A 1 115 ? -0.973 -0.302 17.636 1.00 95.31 115 ASP A N 1
ATOM 898 C CA . ASP A 1 115 ? -0.705 1.119 17.825 1.00 95.31 115 ASP A CA 1
ATOM 899 C C . ASP A 1 115 ? 0.808 1.350 17.922 1.00 95.31 115 ASP A C 1
ATOM 901 O O . ASP A 1 115 ? 1.485 0.822 18.805 1.00 95.31 115 ASP A O 1
ATOM 905 N N . GLU A 1 116 ? 1.335 2.178 17.029 1.00 91.31 116 GLU A N 1
ATOM 906 C CA . GLU A 1 116 ? 2.736 2.569 16.970 1.00 91.31 116 GLU A CA 1
ATOM 907 C C . GLU A 1 116 ? 2.884 4.047 17.327 1.00 91.31 116 GLU A C 1
ATOM 909 O O . GLU A 1 116 ? 2.510 4.949 16.568 1.00 91.31 116 GLU A O 1
ATOM 914 N N . LYS A 1 117 ? 3.464 4.30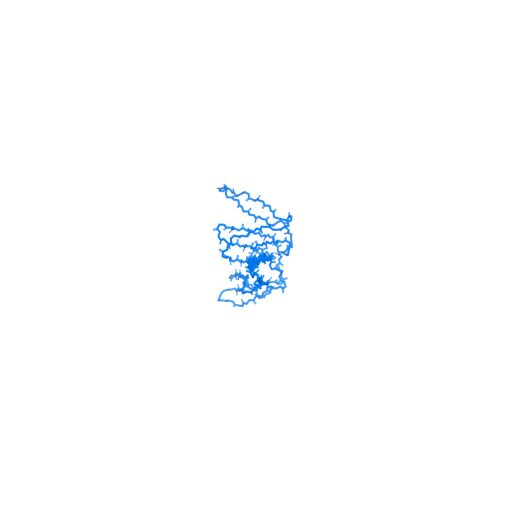2 18.501 1.00 90.88 117 LYS A N 1
ATOM 915 C CA . LYS A 1 117 ? 3.736 5.657 18.970 1.00 90.88 117 LYS A CA 1
ATOM 916 C C . LYS A 1 117 ? 4.965 6.230 18.265 1.00 90.88 117 LYS A C 1
ATOM 918 O O . LYS A 1 117 ? 6.064 5.696 18.381 1.00 90.88 117 LYS A O 1
ATOM 923 N N . GLN A 1 118 ? 4.769 7.352 17.594 1.00 86.62 118 GLN A N 1
ATOM 924 C CA . GLN A 1 118 ? 5.809 8.106 16.913 1.00 86.62 118 GLN A CA 1
ATOM 925 C C . GLN A 1 118 ? 6.584 8.994 17.900 1.00 86.62 118 GLN A C 1
ATOM 927 O O . GLN A 1 118 ? 6.131 9.276 19.016 1.00 86.62 118 GLN A O 1
ATOM 932 N N . SER A 1 119 ? 7.762 9.465 17.487 1.00 89.69 119 SER A N 1
ATOM 933 C CA . SER A 1 119 ? 8.630 10.324 18.309 1.00 89.69 119 SER A CA 1
ATOM 934 C C . SER A 1 119 ? 7.995 11.672 18.669 1.00 89.69 119 SER A C 1
ATOM 936 O O . SER A 1 119 ? 8.297 12.226 19.724 1.00 89.69 119 SER A O 1
ATOM 938 N N . ASP A 1 120 ? 7.079 12.170 17.836 1.00 88.19 120 ASP A N 1
ATOM 939 C CA . ASP A 1 120 ? 6.294 13.387 18.072 1.00 88.19 120 ASP A CA 1
ATOM 940 C C . ASP A 1 120 ? 5.060 13.163 18.972 1.00 88.19 120 ASP A C 1
ATOM 942 O O . ASP A 1 120 ? 4.310 14.097 19.255 1.00 88.19 120 ASP A O 1
ATOM 946 N N . GLY A 1 121 ? 4.850 11.930 19.443 1.00 86.56 121 GLY A N 1
ATOM 947 C CA . GLY A 1 121 ? 3.730 11.543 20.293 1.00 86.56 121 GLY A CA 1
ATOM 948 C C . GLY A 1 121 ? 2.451 11.167 19.544 1.00 86.56 121 GLY A C 1
ATOM 949 O O . GLY A 1 121 ? 1.499 10.738 20.200 1.00 86.56 121 GLY A O 1
ATOM 950 N N . SER A 1 122 ? 2.415 11.277 18.213 1.00 84.19 122 SER A N 1
ATOM 951 C CA . SER A 1 122 ? 1.308 10.751 17.411 1.00 84.19 122 SER A CA 1
ATOM 952 C C . SER A 1 122 ? 1.266 9.218 17.454 1.00 84.19 122 SER A C 1
ATOM 954 O O . SER A 1 122 ? 2.253 8.560 17.783 1.00 84.19 122 SER A O 1
ATOM 956 N N . VAL A 1 123 ? 0.100 8.634 17.166 1.00 86.94 123 VAL A N 1
ATOM 957 C CA . VAL A 1 123 ? -0.079 7.177 17.091 1.00 86.94 123 VAL A CA 1
ATOM 958 C C . VAL A 1 123 ? -0.507 6.814 15.681 1.00 86.94 123 VAL A C 1
ATOM 960 O O . VAL A 1 123 ? -1.529 7.302 15.192 1.00 86.94 123 VAL A O 1
ATOM 963 N N . PHE A 1 124 ? 0.283 5.968 15.031 1.00 89.38 124 PHE A N 1
ATOM 964 C CA . PHE A 1 124 ? -0.075 5.343 13.764 1.00 89.38 124 PHE A CA 1
ATOM 965 C C . PHE A 1 124 ? -0.570 3.931 14.036 1.00 89.38 124 PHE A C 1
ATOM 967 O O . PHE A 1 124 ? -0.027 3.238 14.885 1.00 89.38 124 PHE A O 1
ATOM 974 N N . ILE A 1 125 ? -1.599 3.495 13.316 1.00 95.94 125 ILE A N 1
ATOM 975 C CA . ILE A 1 125 ? -2.070 2.113 13.411 1.00 95.94 125 ILE A CA 1
ATOM 976 C C . ILE A 1 125 ? -1.333 1.329 12.327 1.00 95.94 125 ILE A C 1
ATOM 978 O O . ILE A 1 125 ? -1.580 1.540 11.138 1.00 95.94 125 ILE A O 1
ATOM 982 N N . HIS A 1 126 ? -0.406 0.473 12.739 1.00 97.38 126 HIS A N 1
ATOM 983 C CA . HIS A 1 126 ? 0.535 -0.245 11.885 1.00 97.38 126 HIS A CA 1
ATOM 984 C C . HIS A 1 126 ? 0.144 -1.725 11.762 1.00 97.38 126 HIS A C 1
ATOM 986 O O . HIS A 1 126 ? -0.121 -2.397 12.757 1.00 97.38 126 HIS A O 1
ATOM 992 N N . CYS A 1 127 ? 0.078 -2.237 10.532 1.00 97.94 127 CYS A N 1
ATOM 993 C CA . CYS A 1 127 ? -0.113 -3.651 10.236 1.00 97.94 127 CYS A CA 1
ATOM 994 C C . CYS A 1 127 ? 1.220 -4.402 10.232 1.00 97.94 127 CYS A C 1
ATOM 996 O O . CYS A 1 127 ? 2.084 -4.137 9.404 1.00 97.94 127 CYS A O 1
ATOM 998 N N . THR A 1 128 ? 1.328 -5.402 11.099 1.00 94.38 128 THR A N 1
ATOM 999 C CA . THR A 1 128 ? 2.534 -6.213 11.323 1.00 94.38 128 THR A CA 1
ATOM 1000 C C . THR A 1 128 ? 2.591 -7.505 10.499 1.00 94.38 128 THR A C 1
ATOM 1002 O O . THR A 1 128 ? 3.521 -8.294 10.664 1.00 94.38 128 THR A O 1
ATOM 1005 N N . SER A 1 129 ? 1.598 -7.770 9.638 1.00 96.31 129 SER A N 1
ATOM 1006 C CA . SER A 1 129 ? 1.638 -8.950 8.763 1.00 96.31 129 SER A CA 1
ATOM 1007 C C . SER A 1 129 ? 2.635 -8.754 7.624 1.00 96.31 129 SER A C 1
ATOM 1009 O O . SER A 1 129 ? 2.835 -7.646 7.142 1.00 96.31 129 SER A O 1
ATOM 1011 N N . SER A 1 130 ? 3.210 -9.853 7.143 1.00 95.25 130 SER A N 1
ATOM 1012 C CA . SER A 1 130 ? 3.981 -9.882 5.895 1.00 95.25 130 SER A CA 1
ATOM 1013 C C . SER A 1 130 ? 3.101 -10.079 4.652 1.00 95.25 130 SER A C 1
ATOM 1015 O O . SER A 1 130 ? 3.621 -10.099 3.538 1.00 95.25 130 SER A O 1
ATOM 1017 N N . TYR A 1 131 ? 1.781 -10.211 4.820 1.00 97.00 131 TYR A N 1
ATOM 1018 C CA . TYR A 1 131 ? 0.822 -10.408 3.733 1.00 97.00 131 TYR A CA 1
ATOM 1019 C C . TYR A 1 131 ? -0.135 -9.209 3.627 1.00 97.00 131 TYR A C 1
ATOM 1021 O O . TYR A 1 131 ? -0.781 -8.860 4.617 1.00 97.00 131 TYR A O 1
ATOM 1029 N N . PRO A 1 132 ? -0.276 -8.572 2.448 1.00 97.75 132 PRO A N 1
ATOM 1030 C CA . PRO A 1 132 ? -1.113 -7.379 2.303 1.00 97.75 132 PRO A CA 1
ATOM 1031 C C . PRO A 1 132 ? -2.603 -7.664 2.560 1.00 97.75 132 PRO A C 1
ATOM 1033 O O . PRO A 1 132 ? -3.321 -6.814 3.089 1.00 97.75 132 PRO A O 1
ATOM 1036 N N . GLU A 1 133 ? -3.074 -8.865 2.230 1.00 96.62 133 GLU A N 1
ATOM 1037 C CA . GLU A 1 133 ? -4.446 -9.314 2.478 1.00 96.62 133 GLU A CA 1
ATOM 1038 C C . GLU A 1 133 ? -4.819 -9.422 3.964 1.00 96.62 133 GLU A C 1
ATOM 1040 O O . GLU A 1 133 ? -6.001 -9.338 4.291 1.00 96.62 133 GLU A O 1
ATOM 1045 N N . ASP A 1 134 ? -3.844 -9.542 4.867 1.00 97.69 134 ASP A N 1
ATOM 1046 C CA . ASP A 1 134 ? -4.084 -9.608 6.313 1.00 97.69 134 ASP A CA 1
ATOM 1047 C C . ASP A 1 134 ? -4.307 -8.224 6.945 1.00 97.69 134 ASP A C 1
ATOM 1049 O O . ASP A 1 134 ? -4.832 -8.115 8.058 1.00 97.69 134 ASP A O 1
ATOM 1053 N N . CYS A 1 135 ? -3.928 -7.154 6.243 1.00 97.69 135 CYS A N 1
ATOM 1054 C CA . CYS A 1 135 ? -4.094 -5.773 6.685 1.00 97.69 135 CYS A CA 1
ATOM 1055 C C . CYS A 1 135 ? -5.511 -5.280 6.366 1.00 97.69 135 CYS A C 1
ATOM 1057 O O . CYS A 1 135 ? -5.713 -4.384 5.543 1.00 97.69 135 CYS A O 1
ATOM 1059 N N . ILE A 1 136 ? -6.500 -5.913 7.000 1.00 97.06 136 ILE A N 1
ATOM 1060 C CA . ILE A 1 136 ? -7.928 -5.709 6.738 1.00 97.06 136 ILE A CA 1
ATOM 1061 C C . ILE A 1 136 ? -8.448 -4.508 7.529 1.00 97.06 136 ILE A C 1
ATOM 1063 O O . ILE A 1 136 ? -8.123 -4.334 8.699 1.00 97.06 136 ILE A O 1
ATOM 1067 N N . PHE A 1 137 ? -9.302 -3.690 6.930 1.00 96.00 137 PHE A N 1
ATOM 1068 C CA . PHE A 1 137 ? -9.966 -2.579 7.610 1.00 96.00 137 PHE A CA 1
ATOM 1069 C C . PHE A 1 137 ? -11.367 -2.358 7.045 1.00 96.00 137 PHE A C 1
ATOM 1071 O O . PHE A 1 137 ? -11.690 -2.836 5.959 1.00 96.00 137 PHE A O 1
ATOM 1078 N N . SER A 1 138 ? -12.214 -1.642 7.779 1.00 94.00 138 SER A N 1
ATOM 1079 C CA . SER A 1 138 ? -13.568 -1.316 7.324 1.00 94.00 138 SER A CA 1
ATOM 1080 C C . SER A 1 138 ? -13.909 0.152 7.478 1.00 94.00 138 SER A C 1
ATOM 1082 O O . SER A 1 138 ? -13.464 0.799 8.434 1.00 94.00 138 SER A O 1
ATOM 1084 N N . GLN A 1 139 ? -14.759 0.627 6.571 1.00 88.19 139 GLN A N 1
ATOM 1085 C CA . GLN A 1 139 ? -15.461 1.902 6.675 1.00 88.19 139 GLN A CA 1
ATOM 1086 C C . GLN A 1 139 ? -16.925 1.677 7.049 1.00 88.19 139 GLN A C 1
ATOM 1088 O O . GLN A 1 139 ? -17.561 0.795 6.425 1.00 88.19 139 GLN A O 1
#

pLDDT: mean 88.06, std 15.01, range [41.78, 98.56]

Foldseek 3Di:
DDDDDDDDDDPPPPPPPDPPDWQKFWFDDLVQKDWDDDPAATKIWGDGPDPWIWIKDARQADPCLSVFKFWDKKWFDQVQQKIWTKIDGPDNRSIMITMTHDPHGKAWDDDQWDWDQDPVRDTITMGNDRGRRRRMITD

Organism: NCBI:txid1082703

Secondary structure (DSSP, 8-state):
--------------------PPPEEEPPPGGG-EEEE-SSSEEEEEEEETTEEEEEEETT--TTGGGG-EEEEEEEEGGGTEEEEEEE-SSTTS-EEEEEE-SS--EEESSSEEEEE-TTS-EEEEE--SSGGG-EEE-

Sequence (139 aa):
MPINSKLIIAFFSFFMVGNVQATVFSCPAINKIKQNKADSGYSYKANAGDSMKWTGENPYAEKNDLQNISFKEAYILNVKNLIACDYVGHDNASGMRMSLTLKLPVKPLGKYWQDEKQSDGSVFIHCTSSYPEDCIFSQ

InterPro domains:
  IPR022231 Protein of unknown function DUF3757 [PF12582] (25-137)